Protein AF-A0A7S1WF02-F1 (afdb_monomer)

Structure (mmCIF, N/CA/C/O backbone):
data_AF-A0A7S1WF02-F1
#
_entry.id   AF-A0A7S1WF02-F1
#
loop_
_atom_site.group_PDB
_atom_site.id
_atom_site.type_symbol
_atom_site.label_atom_id
_atom_site.label_alt_id
_atom_site.label_comp_id
_atom_site.label_asym_id
_atom_site.label_entity_id
_atom_site.label_seq_id
_atom_site.pdbx_PDB_ins_code
_atom_site.Cartn_x
_atom_site.Cartn_y
_atom_site.Cartn_z
_atom_site.occupancy
_atom_site.B_iso_or_equiv
_atom_site.auth_seq_id
_atom_site.auth_comp_id
_atom_site.auth_asym_id
_atom_site.auth_atom_id
_atom_site.pdbx_PDB_model_num
ATOM 1 N N . LYS A 1 1 ? -36.891 -13.264 41.490 1.00 68.44 1 LYS A N 1
ATOM 2 C CA . LYS A 1 1 ? -36.551 -13.920 40.194 1.00 68.44 1 LYS A CA 1
ATOM 3 C C . LYS A 1 1 ? -36.354 -12.905 39.066 1.00 68.44 1 LYS A C 1
ATOM 5 O O . LYS A 1 1 ? -35.319 -12.983 38.426 1.00 68.44 1 LYS A O 1
ATOM 10 N N . MET A 1 2 ? -37.270 -11.950 38.843 1.00 78.19 2 MET A N 1
ATOM 11 C CA . MET A 1 2 ? -37.102 -10.914 37.801 1.00 78.19 2 MET A CA 1
ATOM 12 C C . MET A 1 2 ? -35.870 -10.019 38.002 1.00 78.19 2 MET A C 1
ATOM 14 O O . MET A 1 2 ? -35.159 -9.738 37.048 1.00 78.19 2 MET A O 1
ATOM 18 N N . GLU A 1 3 ? -35.557 -9.659 39.245 1.00 83.88 3 GLU A N 1
ATOM 19 C CA . GLU A 1 3 ? -34.394 -8.829 39.585 1.00 83.88 3 GLU A CA 1
ATOM 20 C C . GLU A 1 3 ? -33.059 -9.430 39.103 1.00 83.88 3 GLU A C 1
ATOM 22 O O . GLU A 1 3 ? -32.248 -8.746 38.487 1.00 83.88 3 GLU A O 1
ATOM 27 N N . ALA A 1 4 ? -32.877 -10.746 39.256 1.00 88.75 4 ALA A N 1
ATOM 28 C CA . ALA A 1 4 ? -31.693 -11.451 38.764 1.00 88.75 4 ALA A CA 1
ATOM 29 C C . ALA A 1 4 ? -31.585 -11.439 37.226 1.00 88.75 4 ALA A C 1
ATOM 31 O O . ALA A 1 4 ? -30.478 -11.417 36.688 1.00 88.75 4 ALA A O 1
ATOM 32 N N . TYR A 1 5 ? -32.715 -11.443 36.512 1.00 90.94 5 TYR A N 1
ATOM 33 C CA . TYR A 1 5 ? -32.725 -11.316 35.053 1.00 90.94 5 TYR A CA 1
ATOM 34 C C . TYR A 1 5 ? -32.386 -9.890 34.610 1.00 90.94 5 TYR A C 1
ATOM 36 O O . TYR A 1 5 ? -31.590 -9.733 33.686 1.00 90.94 5 TYR A O 1
ATOM 44 N N . CYS A 1 6 ? -32.898 -8.864 35.299 1.00 92.44 6 CYS A N 1
ATOM 45 C CA . CYS A 1 6 ? -32.540 -7.469 35.022 1.00 92.44 6 CYS A CA 1
ATOM 46 C C . CYS A 1 6 ? -31.042 -7.211 35.230 1.00 92.44 6 CYS A C 1
ATOM 48 O O . CYS A 1 6 ? -30.402 -6.624 34.361 1.00 92.44 6 CYS A O 1
ATOM 50 N N . VAL A 1 7 ? -30.454 -7.707 36.324 1.00 93.81 7 VAL A N 1
ATOM 51 C CA . VAL A 1 7 ? -29.009 -7.563 36.580 1.00 93.81 7 VAL A CA 1
ATOM 52 C C . VAL A 1 7 ? -28.180 -8.244 35.486 1.00 93.81 7 VAL A C 1
ATOM 54 O O . VAL A 1 7 ? -27.220 -7.660 34.985 1.00 93.81 7 VAL A O 1
ATOM 57 N N . ARG A 1 8 ? -28.568 -9.451 35.052 1.00 94.50 8 ARG A N 1
ATOM 58 C CA . ARG A 1 8 ? -27.889 -10.153 33.947 1.00 94.50 8 ARG A CA 1
ATOM 59 C C . ARG A 1 8 ? -28.000 -9.401 32.624 1.00 94.50 8 ARG A C 1
ATOM 61 O O . ARG A 1 8 ? -27.010 -9.329 31.905 1.00 94.50 8 ARG A O 1
ATOM 68 N N . LEU A 1 9 ? -29.166 -8.832 32.319 1.00 95.38 9 LEU A N 1
ATOM 69 C CA . LEU A 1 9 ? -29.371 -8.026 31.116 1.00 95.38 9 LEU A CA 1
ATOM 70 C C . LEU A 1 9 ? -28.455 -6.795 31.117 1.00 95.38 9 LEU A C 1
ATOM 72 O O . LEU A 1 9 ? -27.764 -6.552 30.132 1.00 95.38 9 LEU A O 1
ATOM 76 N N . VAL A 1 10 ? -28.400 -6.061 32.232 1.00 95.62 10 VAL A N 1
ATOM 77 C CA . VAL A 1 10 ? -27.537 -4.876 32.375 1.00 95.62 10 VAL A CA 1
ATOM 78 C C . VAL A 1 10 ? -26.065 -5.247 32.201 1.00 95.62 10 VAL A C 1
ATOM 80 O O . VAL A 1 10 ? -25.361 -4.600 31.429 1.00 95.62 10 VAL A O 1
ATOM 83 N N . LEU A 1 11 ? -25.604 -6.325 32.844 1.00 96.38 11 LEU A N 1
ATOM 84 C CA . LEU A 1 11 ? -24.231 -6.814 32.675 1.00 96.38 11 LEU A CA 1
ATOM 85 C C . LEU A 1 11 ? -23.932 -7.213 31.226 1.00 96.38 11 LEU A C 1
ATOM 87 O O . LEU A 1 11 ? -22.842 -6.936 30.730 1.00 96.38 11 LEU A O 1
ATOM 91 N N . TYR A 1 12 ? -24.895 -7.822 30.532 1.00 97.12 12 TYR A N 1
ATOM 92 C CA . TYR A 1 12 ? -24.736 -8.200 29.130 1.00 97.12 12 TYR A CA 1
ATOM 93 C C . TYR A 1 12 ? -24.657 -6.974 28.212 1.00 97.12 12 TYR A C 1
ATOM 95 O O . TYR A 1 12 ? -23.814 -6.931 27.322 1.00 97.12 12 TYR A O 1
ATOM 103 N N . ILE A 1 13 ? -25.472 -5.946 28.460 1.00 97.12 13 ILE A N 1
ATOM 104 C CA . ILE A 1 13 ? -25.415 -4.676 27.723 1.00 97.12 13 ILE A CA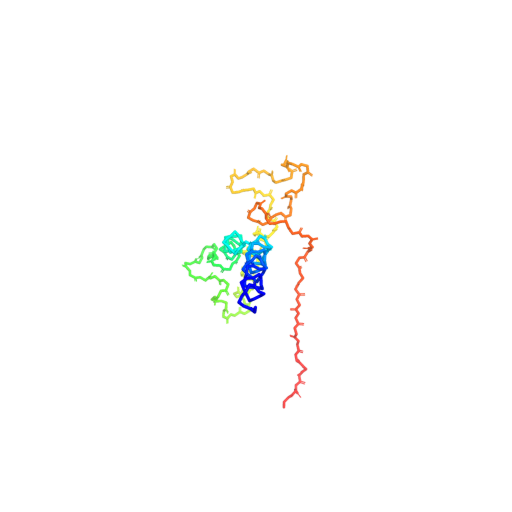 1
ATOM 105 C C . ILE A 1 13 ? -24.062 -3.993 27.939 1.00 97.12 13 ILE A C 1
ATOM 107 O O . ILE A 1 13 ? -23.437 -3.568 26.968 1.00 97.12 13 ILE A O 1
ATOM 111 N N . ILE A 1 14 ? -23.579 -3.936 29.185 1.00 96.94 14 ILE A N 1
ATOM 112 C CA . ILE A 1 14 ? -22.256 -3.381 29.506 1.00 96.94 14 ILE A CA 1
ATOM 113 C C . ILE A 1 14 ? -21.163 -4.165 28.776 1.00 96.94 14 ILE A C 1
ATOM 115 O O . ILE A 1 14 ? -20.291 -3.565 28.151 1.00 96.94 14 ILE A O 1
ATOM 119 N N . PHE A 1 15 ? -21.224 -5.497 28.806 1.00 97.19 15 PHE A N 1
ATOM 120 C CA . PHE A 1 15 ? -20.268 -6.346 28.102 1.00 97.19 15 PHE A CA 1
ATOM 121 C C . PHE A 1 15 ? -20.264 -6.074 26.593 1.00 97.19 15 PHE A C 1
ATOM 123 O O . PHE A 1 15 ? -19.200 -5.862 26.019 1.00 97.19 15 PHE A O 1
ATOM 130 N N . VAL A 1 16 ? -21.436 -6.026 25.954 1.00 97.19 16 VAL A N 1
ATOM 131 C CA . VAL A 1 16 ? -21.554 -5.741 24.516 1.00 97.19 16 VAL A CA 1
ATOM 132 C C . VAL A 1 16 ? -21.036 -4.337 24.190 1.00 97.19 16 VAL A C 1
ATOM 134 O O . VAL A 1 16 ? -20.311 -4.174 23.209 1.00 97.19 16 VAL A O 1
ATOM 137 N N . ALA A 1 17 ? -21.338 -3.330 25.012 1.00 96.25 17 ALA A N 1
ATOM 138 C CA . ALA A 1 17 ? -20.842 -1.966 24.825 1.00 96.25 17 ALA A CA 1
ATOM 139 C C . ALA A 1 17 ? -19.307 -1.887 24.929 1.00 96.25 17 ALA A C 1
ATOM 141 O O . ALA A 1 17 ? -18.654 -1.287 24.076 1.00 96.25 17 ALA A O 1
ATOM 142 N N . LEU A 1 18 ? -18.713 -2.549 25.927 1.00 96.19 18 LEU A N 1
ATOM 143 C CA . 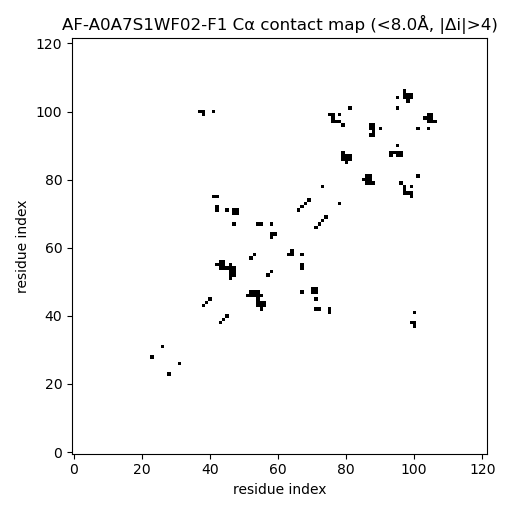LEU A 1 18 ? -17.256 -2.623 26.071 1.00 96.19 18 LEU A CA 1
ATOM 144 C C . LEU A 1 18 ? -16.616 -3.392 24.913 1.00 96.19 18 LEU A C 1
ATOM 146 O O . LEU A 1 18 ? -15.635 -2.930 24.335 1.00 96.19 18 LEU A O 1
ATOM 150 N N . PHE A 1 19 ? -17.185 -4.538 24.542 1.00 95.56 19 PHE A N 1
ATOM 151 C CA . PHE A 1 19 ? -16.687 -5.360 23.445 1.00 95.56 19 PHE A CA 1
ATOM 152 C C . PHE A 1 19 ? -16.698 -4.585 22.125 1.00 95.56 19 PHE A C 1
ATOM 154 O O . PHE A 1 19 ? -15.686 -4.531 21.430 1.00 95.56 19 PHE A O 1
ATOM 161 N N . THR A 1 20 ? -17.816 -3.938 21.798 1.00 93.00 20 THR A N 1
ATOM 162 C CA . THR A 1 20 ? -17.943 -3.129 20.579 1.00 93.00 20 THR A CA 1
ATOM 163 C C . THR A 1 20 ? -16.990 -1.934 20.584 1.00 93.00 20 THR A C 1
ATOM 165 O O . THR A 1 20 ? -16.313 -1.719 19.579 1.00 93.00 20 THR A O 1
ATOM 168 N N . GLY A 1 21 ? -16.843 -1.219 21.704 1.00 93.00 21 GLY A N 1
ATOM 169 C CA . GLY A 1 21 ? -15.882 -0.115 21.822 1.00 93.00 21 GLY A CA 1
ATOM 170 C C . GLY A 1 21 ? -14.423 -0.560 21.644 1.00 93.00 21 GLY A C 1
ATOM 171 O O . GLY A 1 21 ? -13.657 0.060 20.899 1.00 93.00 21 GLY A O 1
ATOM 172 N N . VAL A 1 22 ? -14.035 -1.682 22.258 1.00 93.25 22 VAL A N 1
ATOM 173 C CA . VAL A 1 22 ? -12.692 -2.263 22.087 1.00 93.25 22 VAL A CA 1
ATOM 174 C C . VAL A 1 22 ? -12.475 -2.710 20.638 1.00 93.25 22 VAL A C 1
ATOM 176 O O . VAL A 1 22 ? -11.442 -2.413 20.044 1.00 93.25 22 VAL A O 1
ATOM 179 N N . PHE A 1 23 ? -13.455 -3.357 20.008 1.00 89.56 23 PHE A N 1
ATOM 180 C CA . PHE A 1 23 ? -13.323 -3.783 18.613 1.00 89.56 23 PHE A CA 1
ATOM 181 C C . PHE A 1 23 ? -13.230 -2.617 17.624 1.00 89.56 23 PHE A C 1
ATOM 183 O O . PHE A 1 23 ? -12.410 -2.671 16.706 1.00 89.56 23 PHE A O 1
ATOM 190 N N . GLN A 1 24 ? -14.018 -1.558 17.817 1.00 86.69 24 GLN A N 1
ATOM 191 C CA . GLN A 1 24 ? -13.964 -0.365 16.968 1.00 86.69 24 GLN A CA 1
ATOM 192 C C . GLN A 1 24 ? -12.630 0.383 17.101 1.00 86.69 24 GLN A C 1
ATOM 194 O O . GLN A 1 24 ? -12.105 0.873 16.103 1.00 86.69 24 GLN A O 1
ATOM 199 N N . SER A 1 25 ? -12.050 0.427 18.304 1.00 87.75 25 SER A N 1
ATOM 200 C CA . SER A 1 25 ? -10.746 1.063 18.544 1.00 87.75 25 SER A CA 1
ATOM 201 C C . SER A 1 25 ? -9.561 0.235 18.037 1.00 87.75 25 SER A C 1
ATOM 203 O O . SER A 1 25 ? -8.603 0.804 17.518 1.00 87.75 25 SER A O 1
ATOM 205 N N . MET A 1 26 ? -9.625 -1.098 18.118 1.00 88.19 26 MET A N 1
ATOM 206 C CA . MET A 1 26 ? -8.581 -1.975 17.566 1.00 88.19 26 MET A CA 1
ATOM 207 C C . MET A 1 26 ? -8.559 -1.993 16.035 1.00 88.19 26 MET A C 1
ATOM 209 O O . MET A 1 26 ? -7.517 -2.266 15.439 1.00 88.19 26 MET A O 1
ATOM 213 N N . ARG A 1 27 ? -9.705 -1.768 15.386 1.00 79.56 27 ARG A N 1
ATOM 214 C CA . ARG A 1 27 ? -9.838 -1.845 13.927 1.00 79.56 27 ARG A CA 1
ATOM 215 C C . ARG A 1 27 ? -10.533 -0.599 13.392 1.00 79.56 27 ARG A C 1
ATOM 217 O O . ARG A 1 27 ? -11.700 -0.675 13.008 1.00 79.56 27 ARG A O 1
ATOM 224 N N . PRO A 1 28 ? -9.834 0.543 13.321 1.00 83.69 28 PRO A N 1
ATOM 225 C CA . PRO A 1 28 ? -10.385 1.719 12.675 1.00 83.69 28 PRO A CA 1
ATOM 226 C C . PRO A 1 28 ? -10.450 1.460 11.162 1.00 83.69 28 PRO A C 1
ATOM 228 O O . PRO A 1 28 ? -9.473 1.601 10.425 1.00 83.69 28 PRO A O 1
ATOM 231 N N . VAL A 1 29 ? -11.619 1.007 10.707 1.00 81.88 29 VAL A N 1
ATOM 232 C CA . VAL A 1 29 ? -11.857 0.549 9.333 1.00 81.88 29 VAL A CA 1
ATOM 233 C C . VAL A 1 29 ? -11.597 1.680 8.336 1.00 81.88 29 VAL A C 1
ATOM 235 O O . VAL A 1 29 ? -10.831 1.506 7.394 1.00 81.88 29 VAL A O 1
ATOM 238 N N . THR A 1 30 ? -12.157 2.865 8.583 1.00 83.56 30 THR A N 1
ATOM 239 C CA . THR A 1 30 ? -12.093 4.003 7.654 1.00 83.56 30 THR A CA 1
ATOM 240 C C . THR A 1 30 ? -10.670 4.500 7.412 1.00 83.56 30 THR A C 1
ATOM 242 O O . THR A 1 30 ? -10.283 4.718 6.268 1.00 83.56 30 THR A O 1
ATOM 245 N N . SER A 1 31 ? -9.869 4.657 8.470 1.00 82.00 31 SER A N 1
ATOM 246 C CA . SER A 1 31 ? -8.483 5.115 8.322 1.00 82.00 31 SER A CA 1
ATOM 247 C C . SER A 1 31 ? -7.609 4.046 7.675 1.00 82.00 31 SER A C 1
ATOM 249 O O . SER A 1 31 ? -6.790 4.370 6.819 1.00 82.00 31 SER A O 1
ATOM 251 N N . THR A 1 32 ? -7.821 2.774 8.023 1.00 83.00 32 THR A N 1
ATOM 252 C CA . THR A 1 32 ? -7.095 1.657 7.404 1.00 83.00 32 THR A CA 1
ATOM 253 C C . THR A 1 32 ? -7.372 1.596 5.903 1.00 83.00 32 THR A C 1
ATOM 255 O O . THR A 1 32 ? -6.431 1.507 5.116 1.00 83.00 32 THR A O 1
ATOM 258 N N . PHE A 1 33 ? -8.639 1.719 5.496 1.00 86.25 33 PHE A N 1
ATOM 259 C CA . PHE A 1 33 ? -9.009 1.760 4.082 1.00 86.25 33 PHE A CA 1
ATOM 260 C C . PHE A 1 33 ? -8.412 2.963 3.360 1.00 86.25 33 PHE A C 1
ATOM 262 O O . PHE A 1 33 ? -7.868 2.787 2.279 1.00 86.25 33 PHE A O 1
ATOM 269 N N . ALA A 1 34 ? -8.447 4.160 3.951 1.00 84.69 34 ALA A N 1
ATOM 270 C CA . ALA A 1 34 ? -7.863 5.348 3.328 1.00 84.69 34 ALA A CA 1
ATOM 271 C C . ALA A 1 34 ? -6.353 5.184 3.066 1.00 84.69 34 ALA A C 1
ATOM 273 O O . ALA A 1 34 ? -5.855 5.534 1.995 1.00 84.69 34 ALA A O 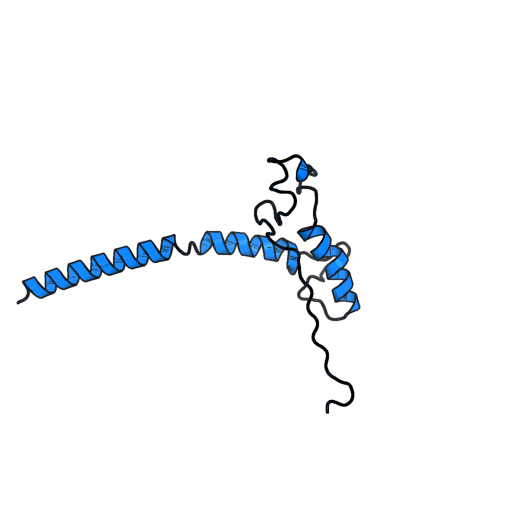1
ATOM 274 N N . VAL A 1 35 ? -5.621 4.599 4.020 1.00 83.44 35 VAL A N 1
ATOM 275 C CA . VAL A 1 35 ? -4.188 4.317 3.856 1.00 83.44 35 VAL A CA 1
ATOM 276 C C . VAL A 1 35 ? -3.955 3.268 2.766 1.00 83.44 35 VAL A C 1
ATOM 278 O O . VAL A 1 35 ? -3.101 3.470 1.902 1.00 83.44 35 VAL A O 1
ATOM 281 N N . GLN A 1 36 ? -4.723 2.176 2.759 1.00 85.88 36 GLN A N 1
ATOM 282 C CA . GLN A 1 36 ? -4.610 1.129 1.737 1.00 85.88 36 GLN A CA 1
ATOM 283 C C . GLN A 1 36 ? -4.959 1.636 0.335 1.00 85.88 36 GLN A C 1
ATOM 285 O O . GLN A 1 36 ? -4.246 1.331 -0.620 1.00 85.88 36 GLN A O 1
ATOM 290 N N . ASP A 1 37 ? -6.010 2.439 0.210 1.00 87.06 37 ASP A N 1
ATOM 291 C CA . ASP A 1 37 ? -6.449 2.993 -1.068 1.00 87.06 37 ASP A CA 1
ATOM 292 C C . ASP A 1 37 ? -5.388 3.934 -1.650 1.00 87.06 37 ASP A C 1
ATOM 294 O O . ASP A 1 37 ? -5.059 3.830 -2.828 1.00 87.06 37 ASP A O 1
ATOM 298 N N . SER A 1 38 ? -4.729 4.741 -0.808 1.00 84.50 38 SER A N 1
ATOM 299 C CA . SER A 1 38 ? -3.607 5.582 -1.249 1.00 84.50 38 SER A CA 1
ATOM 300 C C . SER A 1 38 ? -2.422 4.774 -1.802 1.00 84.50 38 SER A C 1
ATOM 302 O O . SER A 1 38 ? -1.764 5.202 -2.753 1.00 84.50 38 SER A O 1
ATOM 304 N N . LEU A 1 39 ? -2.154 3.588 -1.242 1.00 85.56 39 LEU A N 1
ATOM 305 C CA . LEU A 1 39 ? -1.106 2.692 -1.736 1.00 85.56 39 LEU A CA 1
ATOM 306 C C . LEU A 1 39 ? -1.499 2.060 -3.071 1.00 85.56 39 LEU A C 1
ATOM 308 O O . LEU A 1 39 ? -0.675 2.018 -3.987 1.00 85.56 39 LEU A O 1
ATOM 312 N N . LEU A 1 40 ? -2.745 1.595 -3.192 1.00 87.69 40 LEU A N 1
ATOM 313 C CA . LEU A 1 40 ? -3.275 1.030 -4.435 1.00 87.69 40 LEU A CA 1
ATOM 314 C C . LEU A 1 40 ? -3.273 2.060 -5.560 1.00 87.69 40 LEU A C 1
ATOM 316 O O . LEU A 1 40 ? -2.875 1.738 -6.679 1.00 87.69 40 LEU A O 1
ATOM 320 N N . GLU A 1 41 ? -3.652 3.296 -5.255 1.00 86.06 41 GLU A N 1
ATOM 321 C CA . GLU A 1 41 ? -3.654 4.385 -6.222 1.00 86.06 41 GLU A CA 1
ATOM 322 C C . GLU A 1 41 ? -2.248 4.633 -6.777 1.00 86.06 41 GLU A C 1
ATOM 324 O O . GLU A 1 41 ? -2.055 4.701 -7.987 1.00 86.06 41 GLU A O 1
ATOM 329 N N . GLN A 1 42 ? -1.232 4.680 -5.910 1.00 82.56 42 GLN A N 1
ATOM 330 C CA . GLN A 1 42 ? 0.139 4.959 -6.341 1.00 82.56 42 GLN A CA 1
ATOM 331 C C . GLN A 1 42 ? 0.839 3.788 -7.032 1.00 82.56 42 GLN A C 1
ATOM 333 O O . GLN A 1 42 ? 1.754 4.020 -7.820 1.00 82.56 42 GLN A O 1
ATOM 338 N N . THR A 1 43 ? 0.460 2.546 -6.740 1.00 83.38 43 THR A N 1
ATOM 339 C CA . THR A 1 43 ? 1.192 1.365 -7.233 1.00 83.38 43 THR A CA 1
ATOM 340 C C . THR A 1 43 ? 0.463 0.636 -8.354 1.00 83.38 43 THR A C 1
ATOM 342 O O . THR A 1 43 ? 1.088 0.261 -9.343 1.00 83.38 43 THR A O 1
ATOM 345 N N . VAL A 1 44 ? -0.847 0.446 -8.217 1.00 85.94 44 VAL A N 1
ATOM 346 C CA . VAL A 1 44 ? -1.631 -0.473 -9.050 1.00 85.94 44 VAL A CA 1
ATOM 347 C C . VAL A 1 44 ? -2.485 0.280 -10.070 1.00 85.94 44 VAL A C 1
ATOM 349 O O . VAL A 1 44 ? -2.496 -0.094 -11.242 1.00 85.94 44 VAL A O 1
ATOM 352 N N . ARG A 1 45 ? -3.196 1.328 -9.635 1.00 86.00 45 ARG A N 1
ATOM 353 C CA . ARG A 1 45 ? -4.172 2.048 -10.476 1.00 86.00 45 ARG A CA 1
ATOM 354 C C . ARG A 1 45 ? -3.552 3.156 -11.321 1.00 86.00 45 ARG A C 1
ATOM 356 O O . ARG A 1 45 ? -4.119 3.518 -12.347 1.00 86.00 45 ARG A O 1
ATOM 363 N N . LYS A 1 46 ? -2.397 3.689 -10.916 1.00 79.12 46 LYS A N 1
ATOM 364 C CA . LYS A 1 46 ? -1.707 4.724 -11.684 1.00 79.12 46 LYS A CA 1
ATOM 365 C C . LYS A 1 46 ? -1.248 4.170 -13.046 1.00 79.12 46 LYS A C 1
ATOM 367 O O . LYS A 1 46 ? -0.520 3.173 -13.067 1.00 79.12 46 LYS A O 1
ATOM 372 N N . PRO A 1 47 ? -1.639 4.806 -14.167 1.00 77.38 47 PRO A N 1
ATOM 373 C CA . PRO A 1 47 ? -1.216 4.380 -15.494 1.00 77.38 47 PRO A CA 1
ATOM 374 C C . PRO A 1 47 ? 0.280 4.626 -15.696 1.00 77.38 47 PRO A C 1
ATOM 376 O O . PRO A 1 47 ? 0.858 5.557 -15.123 1.00 77.38 47 PRO A O 1
ATOM 379 N N . LEU A 1 48 ? 0.898 3.800 -16.541 1.00 74.50 48 LEU A N 1
ATOM 380 C CA . LEU A 1 48 ? 2.299 3.968 -16.919 1.00 74.50 48 LEU A CA 1
ATOM 381 C C . LEU A 1 48 ? 2.530 5.328 -17.602 1.00 74.50 48 LEU A C 1
ATOM 383 O O . LEU A 1 48 ? 1.724 5.738 -18.441 1.00 74.50 48 LEU A O 1
ATOM 387 N N . PRO A 1 49 ? 3.633 6.035 -17.298 1.00 67.38 49 PRO A N 1
ATOM 388 C CA . PRO A 1 49 ? 3.962 7.280 -17.983 1.00 67.38 49 PRO A CA 1
ATOM 389 C C . PRO A 1 49 ? 4.122 7.028 -19.490 1.00 67.38 49 PRO A C 1
ATOM 391 O O . PRO A 1 49 ? 4.949 6.225 -19.909 1.00 67.38 49 PRO A O 1
ATOM 394 N N . GLY A 1 50 ? 3.310 7.708 -20.306 1.00 66.75 50 GLY A N 1
ATOM 395 C CA . GLY A 1 50 ? 3.280 7.525 -21.765 1.00 66.75 50 GLY A CA 1
ATOM 396 C C . GLY A 1 50 ? 2.276 6.481 -22.272 1.00 66.75 50 GLY A C 1
ATOM 397 O O . GLY A 1 50 ? 2.137 6.329 -23.482 1.00 66.75 50 GLY A O 1
ATOM 398 N N . SER A 1 51 ? 1.540 5.812 -21.380 1.00 65.44 51 SER A N 1
ATOM 399 C CA . SER A 1 51 ? 0.399 4.960 -21.725 1.00 65.44 51 SER A CA 1
ATOM 400 C C . SER A 1 51 ? -0.897 5.576 -21.208 1.00 65.44 51 SER A C 1
ATOM 402 O O . SER A 1 51 ? -0.983 6.012 -20.062 1.00 65.44 51 SER A O 1
ATOM 404 N N . CYS A 1 52 ? -1.929 5.611 -22.049 1.00 57.09 52 CYS A N 1
ATOM 405 C CA . CYS A 1 52 ? -3.214 6.207 -21.686 1.00 57.09 52 CYS A CA 1
ATOM 406 C C . CYS A 1 52 ? -4.118 5.284 -20.853 1.00 57.09 52 CYS A C 1
ATOM 408 O O . CYS A 1 52 ? -5.151 5.754 -20.387 1.00 57.09 52 CYS A O 1
ATOM 410 N N . ALA A 1 53 ? -3.777 4.000 -20.678 1.00 57.91 53 ALA A N 1
ATOM 411 C CA . ALA A 1 53 ? -4.720 3.049 -20.079 1.00 57.91 53 ALA A CA 1
ATOM 412 C C . ALA A 1 53 ? -4.118 1.817 -19.391 1.00 57.91 53 ALA A C 1
ATOM 414 O O . ALA A 1 53 ? -4.878 1.075 -18.790 1.00 57.91 53 ALA A O 1
ATOM 415 N N . THR A 1 54 ? -2.808 1.561 -19.464 1.00 66.31 54 THR A N 1
ATOM 416 C CA . THR A 1 54 ? -2.247 0.325 -18.888 1.00 66.31 54 THR A CA 1
ATOM 417 C C . THR A 1 54 ? -1.702 0.569 -17.483 1.00 66.31 54 THR A C 1
ATOM 419 O O . THR 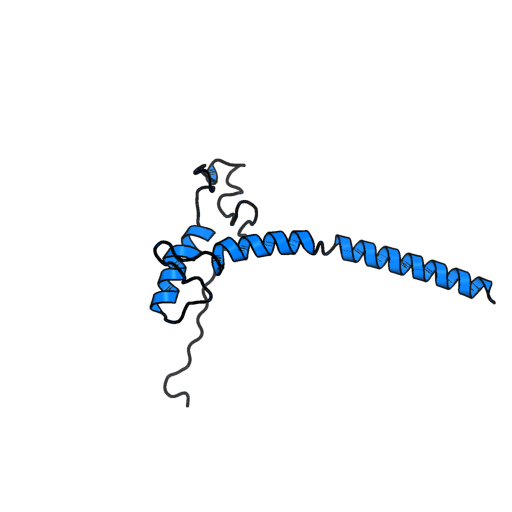A 1 54 ? -0.632 1.173 -17.325 1.00 66.31 54 THR A O 1
ATOM 422 N N . GLY A 1 55 ? -2.445 0.120 -16.472 1.00 77.56 55 GLY A N 1
ATOM 423 C CA . GLY A 1 55 ? -1.979 -0.014 -15.091 1.00 77.56 55 GLY A CA 1
ATOM 424 C C . GLY A 1 55 ? -1.493 -1.436 -14.796 1.00 77.56 55 GLY A C 1
ATOM 425 O O . GLY A 1 55 ? -1.257 -2.235 -15.700 1.00 77.56 55 GLY A O 1
ATOM 426 N N . PHE A 1 56 ? -1.375 -1.781 -13.513 1.00 87.44 56 PHE A N 1
ATOM 427 C CA . PHE A 1 56 ? -1.033 -3.152 -13.109 1.00 87.44 56 PHE A CA 1
ATOM 428 C C . PHE A 1 56 ? -2.090 -4.175 -13.551 1.00 87.44 56 PHE A C 1
ATOM 430 O O . PHE A 1 56 ? -1.758 -5.304 -13.901 1.00 87.44 56 PHE A O 1
ATOM 437 N N . TYR A 1 57 ? -3.368 -3.783 -13.535 1.00 89.06 57 TYR A N 1
ATOM 438 C CA . TYR A 1 57 ? -4.477 -4.673 -13.886 1.00 89.06 57 TYR A CA 1
ATOM 439 C C . TYR A 1 57 ? -4.525 -5.044 -15.374 1.00 89.06 57 TYR A C 1
ATOM 441 O O . TYR A 1 57 ? -5.174 -6.025 -15.723 1.00 89.06 57 TYR A O 1
ATOM 449 N N . ASP A 1 58 ? -3.805 -4.314 -16.227 1.00 86.81 58 ASP A N 1
ATOM 450 C CA . ASP A 1 58 ? -3.830 -4.479 -17.684 1.00 86.81 58 ASP A CA 1
ATOM 451 C C . ASP A 1 58 ? -2.582 -5.203 -18.220 1.00 86.81 58 ASP A C 1
ATOM 453 O O . ASP A 1 58 ? -2.325 -5.225 -19.426 1.00 86.81 58 ASP A O 1
ATOM 457 N N . ILE A 1 59 ? -1.769 -5.787 -17.332 1.00 87.94 59 ILE A N 1
ATOM 458 C CA . ILE A 1 59 ? -0.563 -6.529 -17.711 1.00 87.94 59 ILE A CA 1
ATOM 459 C C . ILE A 1 59 ? -0.972 -7.845 -18.381 1.00 87.94 59 ILE A C 1
ATOM 461 O O . ILE A 1 59 ? -1.394 -8.794 -17.725 1.00 87.94 59 ILE A O 1
ATOM 465 N N . ALA A 1 60 ? -0.803 -7.901 -19.701 1.00 89.12 60 ALA A N 1
ATOM 466 C CA . ALA A 1 60 ? -1.133 -9.070 -20.519 1.00 89.12 60 ALA A CA 1
ATOM 467 C C . ALA A 1 60 ? 0.098 -9.802 -21.092 1.00 89.12 60 ALA A C 1
ATOM 469 O O . ALA A 1 60 ? -0.053 -10.805 -21.787 1.00 89.12 60 ALA A O 1
ATOM 470 N N . SER A 1 61 ? 1.315 -9.307 -20.850 1.00 90.31 61 SER A N 1
ATOM 471 C CA . SER A 1 61 ? 2.554 -9.895 -21.374 1.00 90.31 61 SER A CA 1
ATOM 472 C C . SER A 1 61 ? 3.735 -9.690 -20.427 1.00 90.31 61 SER A C 1
ATOM 474 O O . SER A 1 61 ? 3.749 -8.747 -19.634 1.00 90.31 61 SER A O 1
ATOM 476 N N . ASP A 1 62 ? 4.764 -10.529 -20.562 1.00 89.81 62 ASP A N 1
ATOM 477 C CA . ASP A 1 62 ? 6.012 -10.395 -19.798 1.00 89.81 62 ASP A CA 1
ATOM 478 C C . ASP A 1 62 ? 6.683 -9.036 -20.039 1.00 89.81 62 ASP A C 1
ATOM 480 O O . ASP A 1 62 ? 7.183 -8.405 -19.111 1.00 89.81 62 ASP A O 1
ATOM 484 N N . ALA A 1 63 ? 6.647 -8.534 -21.277 1.00 89.19 63 ALA A N 1
ATOM 485 C CA . ALA A 1 63 ? 7.175 -7.211 -21.598 1.00 89.19 63 ALA A CA 1
ATOM 486 C C . ALA A 1 63 ? 6.422 -6.103 -20.840 1.00 89.19 63 ALA A C 1
ATOM 488 O O . ALA A 1 63 ? 7.055 -5.221 -20.259 1.00 89.19 63 ALA A O 1
ATOM 489 N N . ALA A 1 64 ? 5.086 -6.174 -20.788 1.00 86.62 64 ALA A N 1
ATOM 490 C CA . ALA A 1 64 ? 4.271 -5.234 -20.019 1.00 86.62 64 ALA A CA 1
ATOM 491 C C . ALA A 1 64 ? 4.535 -5.348 -18.507 1.00 86.62 64 ALA A C 1
ATOM 493 O O . ALA A 1 64 ? 4.555 -4.333 -17.810 1.00 86.62 64 ALA A O 1
ATOM 494 N N . TRP A 1 65 ? 4.803 -6.559 -18.005 1.00 88.12 65 TRP A N 1
ATOM 495 C CA . TRP A 1 65 ? 5.197 -6.780 -16.613 1.00 88.12 65 TRP A CA 1
ATOM 496 C C . TRP A 1 65 ? 6.485 -6.029 -16.264 1.00 88.12 65 TRP A C 1
ATOM 498 O O . TRP A 1 65 ? 6.501 -5.252 -15.307 1.00 88.12 65 TRP A O 1
ATOM 508 N N . PHE A 1 66 ? 7.550 -6.205 -17.052 1.00 89.94 66 PHE A N 1
ATOM 509 C CA . PHE A 1 66 ? 8.819 -5.512 -16.809 1.00 89.94 66 PHE A CA 1
ATOM 510 C C . PHE A 1 66 ? 8.689 -3.994 -16.960 1.00 89.94 66 PHE A C 1
ATOM 512 O O . PHE A 1 66 ? 9.185 -3.256 -16.108 1.00 89.94 66 PHE A O 1
ATOM 519 N N . GLN A 1 67 ? 7.947 -3.524 -17.968 1.00 89.12 67 GLN A N 1
ATOM 520 C CA . GLN A 1 67 ? 7.654 -2.097 -18.131 1.00 89.12 67 GLN A CA 1
ATOM 521 C C . GLN A 1 67 ? 6.931 -1.515 -16.915 1.00 89.12 67 GLN A C 1
ATOM 523 O O . GLN A 1 67 ? 7.259 -0.412 -16.478 1.00 89.12 67 GLN A O 1
ATOM 528 N N . TRP A 1 68 ? 5.985 -2.251 -16.330 1.00 88.44 68 TRP A N 1
ATOM 529 C CA . TRP A 1 68 ? 5.316 -1.811 -15.112 1.00 88.44 68 TRP A CA 1
ATOM 530 C C . TRP A 1 68 ? 6.251 -1.787 -13.898 1.00 88.44 68 TRP A C 1
ATOM 532 O O . TRP A 1 68 ? 6.253 -0.814 -13.135 1.00 88.44 68 TRP A O 1
ATOM 542 N N . VAL A 1 69 ? 7.085 -2.817 -13.733 1.00 89.94 69 VAL A N 1
ATOM 543 C CA . VAL A 1 69 ? 8.052 -2.876 -12.629 1.00 89.94 69 VAL A CA 1
ATOM 544 C C . VAL A 1 69 ? 9.014 -1.685 -12.683 1.00 89.94 69 VAL A C 1
ATOM 546 O O . VAL A 1 69 ? 9.176 -0.980 -11.684 1.00 89.94 69 VAL A O 1
ATOM 549 N N . GLU A 1 70 ? 9.624 -1.433 -13.837 1.00 89.00 70 GLU A N 1
ATOM 550 C CA . GLU A 1 70 ? 10.645 -0.392 -14.003 1.00 89.00 70 GLU A CA 1
ATOM 551 C C . GLU A 1 70 ? 10.050 1.016 -14.098 1.00 89.00 70 GLU A C 1
ATOM 553 O O . GLU A 1 70 ? 10.606 1.9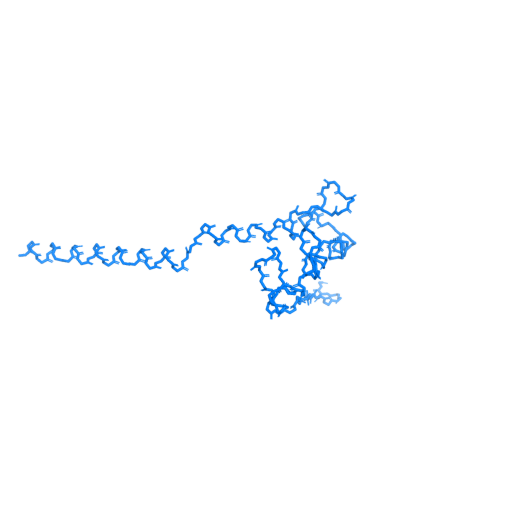61 -13.539 1.00 89.00 70 GLU A O 1
ATOM 558 N N . GLY A 1 71 ? 8.909 1.161 -14.772 1.00 86.00 71 GLY A N 1
ATOM 559 C CA . GLY A 1 71 ? 8.276 2.454 -15.019 1.00 86.00 71 GLY A CA 1
ATOM 560 C C . GLY A 1 71 ? 7.421 2.967 -13.862 1.00 86.00 71 GLY A C 1
ATOM 561 O O . GLY A 1 71 ? 7.277 4.181 -13.713 1.00 86.00 71 GLY A O 1
ATOM 562 N N . GLN A 1 72 ? 6.863 2.074 -13.037 1.00 86.81 72 GLN A N 1
ATOM 563 C CA . GLN A 1 72 ? 5.878 2.444 -12.016 1.00 86.81 72 GLN A CA 1
ATOM 564 C C . GLN A 1 72 ? 6.242 1.937 -10.619 1.00 86.81 72 GLN A C 1
ATOM 566 O O . GLN A 1 72 ? 6.326 2.748 -9.689 1.00 86.81 72 GLN A O 1
ATOM 571 N N . LEU A 1 73 ? 6.485 0.633 -10.445 1.00 87.38 73 LEU A N 1
ATOM 572 C CA . LEU A 1 73 ? 6.724 0.054 -9.118 1.00 87.38 73 LEU A CA 1
ATOM 573 C C . LEU A 1 73 ? 8.005 0.606 -8.483 1.00 87.38 73 LEU A C 1
ATOM 575 O O . LEU A 1 73 ? 7.935 1.207 -7.409 1.00 87.38 73 LEU A O 1
ATOM 579 N N . LEU A 1 74 ? 9.157 0.424 -9.140 1.00 88.12 74 LEU A N 1
ATOM 580 C CA . LEU A 1 74 ? 10.462 0.820 -8.601 1.00 88.12 74 LEU A CA 1
ATOM 581 C C . LEU A 1 74 ? 10.544 2.326 -8.306 1.00 88.12 74 LEU A C 1
ATOM 583 O O . LEU A 1 74 ? 10.919 2.670 -7.182 1.00 88.12 74 LEU A O 1
ATOM 587 N N . PRO A 1 75 ? 10.140 3.239 -9.213 1.00 85.94 75 PRO A N 1
ATOM 588 C CA . PRO A 1 75 ? 10.177 4.672 -8.931 1.00 85.94 75 PRO A CA 1
ATOM 589 C C . PRO A 1 75 ? 9.257 5.072 -7.778 1.00 85.94 75 PRO A C 1
ATOM 591 O O . PRO A 1 75 ? 9.581 5.984 -7.024 1.00 85.94 75 PRO A O 1
ATOM 594 N N . THR A 1 76 ? 8.124 4.388 -7.605 1.00 85.25 76 THR A N 1
ATOM 595 C CA . THR A 1 76 ? 7.178 4.688 -6.522 1.00 85.25 76 THR A CA 1
ATOM 596 C C . THR A 1 76 ? 7.721 4.250 -5.163 1.00 85.25 76 THR A C 1
ATOM 598 O O . THR A 1 76 ? 7.644 5.009 -4.193 1.00 85.25 76 THR A O 1
ATOM 601 N N . ILE A 1 77 ? 8.294 3.044 -5.082 1.00 85.25 77 ILE A N 1
ATOM 602 C CA . ILE A 1 77 ? 8.777 2.476 -3.817 1.00 85.25 77 ILE A CA 1
ATOM 603 C C . ILE A 1 77 ? 10.175 2.986 -3.432 1.00 85.25 77 ILE A C 1
ATOM 605 O O . ILE A 1 77 ? 10.463 3.075 -2.242 1.00 85.25 77 ILE A O 1
ATOM 609 N N . LEU A 1 78 ? 11.023 3.344 -4.402 1.00 84.12 78 LEU A N 1
ATOM 610 C CA . LEU A 1 78 ? 12.399 3.820 -4.182 1.00 84.12 78 LEU A CA 1
ATOM 611 C C . LEU A 1 78 ? 12.549 5.342 -4.343 1.00 84.12 78 LEU A C 1
ATOM 613 O O . LEU A 1 78 ? 13.672 5.843 -4.423 1.00 84.12 78 LEU A O 1
ATOM 617 N N . SER A 1 79 ? 11.446 6.095 -4.416 1.00 80.81 79 SER A N 1
ATOM 618 C CA . SER A 1 79 ? 11.514 7.547 -4.603 1.00 80.81 79 SER A CA 1
ATOM 619 C C . SER A 1 79 ? 12.295 8.229 -3.475 1.00 80.81 79 SER A C 1
ATOM 621 O O . SER A 1 79 ? 12.018 8.036 -2.290 1.00 80.81 79 SER A O 1
ATOM 623 N N . GLN A 1 80 ? 13.243 9.085 -3.860 1.00 79.19 80 GLN A N 1
ATOM 624 C CA . GLN A 1 80 ? 14.053 9.890 -2.942 1.00 79.19 80 GLN A CA 1
ATOM 625 C C . GLN A 1 80 ? 13.459 11.279 -2.682 1.00 79.19 80 GLN A C 1
ATOM 627 O O . GLN A 1 80 ? 13.971 12.020 -1.841 1.00 79.19 80 GLN A O 1
ATOM 632 N N . THR A 1 81 ? 12.378 11.643 -3.375 1.00 78.38 81 THR A N 1
ATOM 633 C CA . THR A 1 81 ? 11.760 12.971 -3.313 1.00 78.38 81 THR A CA 1
ATOM 634 C C . THR A 1 81 ? 10.268 12.881 -3.009 1.00 78.38 81 THR A C 1
ATOM 636 O O . THR A 1 81 ? 9.572 11.909 -3.314 1.00 78.38 81 THR A O 1
ATOM 639 N N . TYR A 1 82 ? 9.741 13.882 -2.319 1.00 74.56 82 TYR A N 1
ATOM 640 C CA . TYR A 1 82 ? 8.297 14.044 -2.180 1.00 74.56 82 TYR A CA 1
ATOM 641 C C . TYR A 1 82 ? 7.682 14.582 -3.479 1.00 74.56 82 TYR A C 1
ATOM 643 O O . TYR A 1 82 ? 8.385 14.979 -4.406 1.00 74.56 82 TYR A O 1
ATOM 651 N N . PHE A 1 83 ? 6.350 14.631 -3.532 1.00 72.56 83 PHE A N 1
ATOM 652 C CA . PHE A 1 83 ? 5.600 15.172 -4.673 1.00 72.56 83 PHE A CA 1
ATOM 653 C C . PHE A 1 83 ? 5.948 16.638 -4.992 1.00 72.56 83 PHE A C 1
ATOM 655 O O . PHE A 1 83 ? 5.780 17.074 -6.123 1.00 72.56 83 PHE A O 1
ATOM 662 N N . ASN A 1 84 ? 6.448 17.392 -4.008 1.00 75.69 84 ASN A N 1
ATOM 663 C CA . ASN A 1 84 ? 6.895 18.779 -4.149 1.00 75.69 84 ASN A CA 1
ATOM 664 C C . ASN A 1 84 ? 8.392 18.908 -4.504 1.00 75.69 84 ASN A C 1
ATOM 666 O O . ASN A 1 84 ? 8.947 19.999 -4.408 1.00 75.69 84 ASN A O 1
ATOM 670 N N . GLY A 1 85 ? 9.069 17.807 -4.845 1.00 74.25 85 GLY A N 1
ATOM 671 C CA . GLY A 1 85 ? 10.495 17.798 -5.182 1.00 74.25 85 GLY A CA 1
ATOM 672 C C . GLY A 1 85 ? 11.439 17.910 -3.981 1.00 74.25 85 GLY A C 1
ATOM 673 O O . GLY A 1 85 ? 12.652 17.823 -4.159 1.00 74.25 85 GLY A O 1
ATOM 674 N N . ALA A 1 86 ? 10.921 18.051 -2.756 1.00 78.88 86 ALA A N 1
ATOM 675 C CA . ALA A 1 86 ? 11.762 18.102 -1.569 1.00 78.88 86 ALA A CA 1
ATOM 676 C C . ALA A 1 86 ? 12.429 16.737 -1.319 1.00 78.88 86 ALA A C 1
ATOM 678 O O . ALA A 1 86 ? 11.763 15.697 -1.420 1.00 78.88 86 ALA A O 1
ATOM 679 N N . PRO A 1 87 ? 13.725 16.708 -0.968 1.00 77.06 87 PRO A N 1
ATOM 680 C CA . PRO A 1 87 ? 14.430 15.462 -0.729 1.00 77.06 87 PRO A CA 1
ATOM 681 C C . PRO A 1 87 ? 13.972 14.818 0.590 1.00 77.06 87 PRO A C 1
ATOM 683 O O . PRO A 1 87 ? 13.873 15.463 1.639 1.00 77.06 87 PRO A O 1
ATOM 686 N N . ARG A 1 88 ? 13.696 13.512 0.549 1.00 75.56 88 ARG A N 1
ATOM 687 C CA . ARG A 1 88 ? 13.196 12.743 1.703 1.00 75.56 88 ARG A CA 1
ATOM 688 C C . ARG A 1 88 ? 14.269 12.493 2.758 1.00 75.56 88 ARG A C 1
ATOM 690 O O . ARG A 1 88 ? 13.951 12.392 3.939 1.00 75.56 88 ARG A O 1
ATOM 697 N N . ASN A 1 89 ? 15.536 12.438 2.348 1.00 71.62 89 ASN A N 1
ATOM 698 C CA . ASN A 1 89 ? 16.679 12.237 3.242 1.00 71.62 89 ASN A CA 1
ATOM 699 C C . ASN A 1 89 ? 16.937 13.433 4.182 1.00 71.62 89 ASN A C 1
ATOM 701 O O . ASN A 1 89 ? 17.455 13.240 5.278 1.00 71.62 89 ASN A O 1
ATOM 705 N N . ALA A 1 90 ? 16.537 14.645 3.788 1.00 67.56 90 ALA A N 1
ATOM 706 C CA . ALA A 1 90 ? 16.689 15.862 4.583 1.00 67.56 90 ALA A CA 1
ATOM 707 C C . ALA A 1 90 ? 15.571 16.033 5.625 1.00 67.56 90 ALA A C 1
ATOM 709 O O . ALA A 1 90 ? 15.666 16.871 6.519 1.00 67.56 90 ALA A O 1
ATOM 710 N N . SER A 1 91 ? 14.503 15.240 5.521 1.00 64.19 91 SER A N 1
ATOM 711 C CA . SER A 1 91 ? 13.324 15.348 6.376 1.00 64.19 91 SER A CA 1
ATOM 712 C C . SER A 1 91 ? 13.409 14.360 7.542 1.00 64.19 91 SER A C 1
ATOM 714 O O . SER A 1 91 ? 13.582 13.160 7.331 1.00 64.19 91 SER A O 1
ATOM 716 N N . TRP A 1 92 ? 13.260 14.859 8.775 1.00 62.69 92 TRP A N 1
ATOM 717 C CA . TRP A 1 92 ? 13.150 14.062 10.010 1.00 62.69 92 TRP A CA 1
ATOM 718 C C . TRP A 1 92 ? 14.220 12.961 10.182 1.00 62.69 92 TRP A C 1
ATOM 720 O O . TRP A 1 9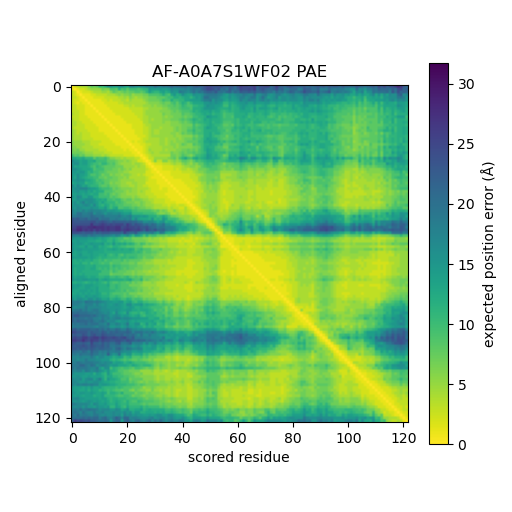2 ? 13.902 11.815 10.505 1.00 62.69 92 TRP A O 1
ATOM 730 N N . GLY A 1 93 ? 15.495 13.294 9.955 1.00 61.75 93 GLY A N 1
ATOM 731 C CA . GLY A 1 93 ? 16.619 12.395 10.251 1.00 61.75 93 GLY A CA 1
ATOM 732 C C . GLY A 1 93 ? 16.646 11.118 9.406 1.00 61.75 93 GLY A C 1
ATOM 733 O O . GLY A 1 93 ? 16.874 10.043 9.946 1.00 61.75 93 GLY A O 1
ATOM 734 N N . GLN A 1 94 ? 16.369 11.220 8.100 1.00 67.94 94 GLN A N 1
ATOM 735 C CA . GLN A 1 94 ? 16.332 10.098 7.141 1.00 67.94 94 GLN A CA 1
ATOM 736 C C . GLN A 1 94 ? 15.240 9.044 7.388 1.00 67.94 94 GLN A C 1
ATOM 738 O O . GLN A 1 94 ? 15.114 8.099 6.610 1.00 67.94 94 GLN A O 1
ATOM 743 N N . ARG A 1 95 ? 14.385 9.215 8.404 1.00 64.06 95 ARG A N 1
ATOM 744 C CA . ARG A 1 95 ? 13.320 8.257 8.746 1.00 64.06 95 ARG A CA 1
ATOM 745 C C . ARG A 1 95 ? 12.304 8.045 7.616 1.00 64.06 95 ARG A C 1
ATOM 747 O O . ARG A 1 95 ? 11.655 7.006 7.557 1.00 64.06 95 ARG A O 1
ATOM 754 N N . PHE A 1 96 ? 12.190 9.015 6.711 1.00 66.62 96 PHE A N 1
ATOM 755 C CA . PHE A 1 96 ? 11.295 8.976 5.555 1.00 66.62 96 PHE A CA 1
ATOM 756 C C . PHE A 1 96 ? 11.980 8.564 4.246 1.00 66.62 96 PHE A C 1
ATOM 758 O O . PHE A 1 96 ? 11.366 8.637 3.185 1.00 66.62 96 PHE A O 1
ATOM 765 N N . ALA A 1 97 ? 13.238 8.114 4.290 1.00 70.69 97 ALA A N 1
ATOM 766 C CA . ALA A 1 97 ? 13.945 7.674 3.088 1.00 70.69 97 ALA A CA 1
ATOM 767 C C . ALA A 1 97 ? 13.274 6.462 2.411 1.00 70.69 97 ALA A C 1
ATOM 769 O O . ALA A 1 97 ? 13.372 6.318 1.198 1.00 70.69 97 ALA A O 1
ATOM 770 N N . SER A 1 98 ? 12.561 5.627 3.176 1.00 74.12 98 SER A N 1
ATOM 771 C CA . SER A 1 98 ? 11.909 4.404 2.695 1.00 74.12 98 SER A CA 1
ATOM 772 C C . SER A 1 98 ? 10.374 4.462 2.708 1.00 74.12 98 SER A C 1
ATOM 774 O O . SER A 1 98 ? 9.719 3.421 2.774 1.00 74.12 98 SER A O 1
ATOM 776 N N . THR A 1 99 ? 9.754 5.651 2.689 1.00 77.94 99 THR A N 1
ATOM 777 C CA . THR A 1 99 ? 8.283 5.745 2.706 1.00 77.94 99 THR A CA 1
ATOM 778 C C . THR A 1 99 ? 7.639 5.688 1.324 1.00 77.94 99 THR A C 1
ATOM 780 O O . THR A 1 99 ? 8.084 6.314 0.373 1.00 77.94 99 THR A O 1
ATOM 783 N N . VAL A 1 100 ? 6.514 4.991 1.203 1.00 79.88 100 VAL A N 1
ATOM 784 C CA . VAL A 1 100 ? 5.583 5.097 0.071 1.00 79.88 100 VAL A CA 1
ATOM 785 C C . VAL A 1 100 ? 4.481 6.072 0.458 1.00 79.88 100 VAL A C 1
ATOM 787 O O . VAL A 1 100 ? 4.026 6.069 1.604 1.00 79.88 100 VAL A O 1
ATOM 790 N N . ALA A 1 101 ? 4.055 6.925 -0.475 1.00 73.94 101 ALA A N 1
ATOM 791 C CA . ALA A 1 101 ? 3.001 7.909 -0.229 1.00 73.94 101 ALA A CA 1
ATOM 792 C C . ALA A 1 101 ? 3.221 8.766 1.040 1.00 73.94 101 ALA A C 1
ATOM 794 O O . ALA A 1 101 ? 2.260 9.109 1.721 1.00 73.94 101 ALA A O 1
ATOM 795 N N . MET A 1 102 ? 4.482 9.086 1.379 1.00 70.25 102 MET A N 1
ATOM 796 C CA . MET A 1 102 ? 4.908 9.891 2.541 1.00 70.25 102 MET A CA 1
ATOM 797 C C . MET A 1 102 ? 4.685 9.250 3.926 1.00 70.25 102 MET A C 1
ATOM 799 O O . MET A 1 102 ? 5.531 9.435 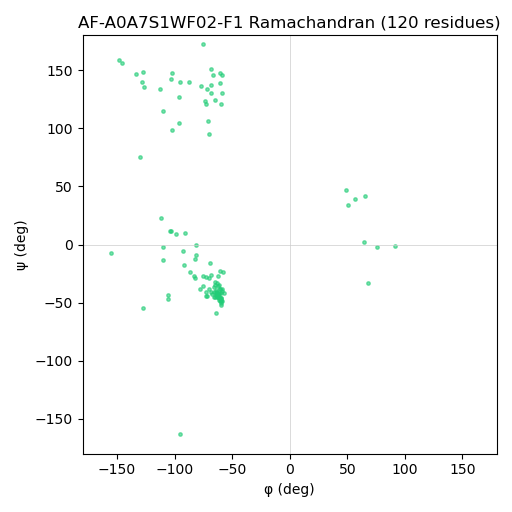4.801 1.00 70.25 102 MET A O 1
ATOM 803 N N . TYR A 1 103 ? 3.635 8.449 4.118 1.00 73.38 103 TYR A N 1
ATOM 804 C CA . TYR A 1 103 ? 3.230 7.933 5.433 1.00 73.38 103 TYR A CA 1
ATOM 805 C C . TYR A 1 103 ? 3.452 6.427 5.638 1.00 73.38 103 TYR A C 1
ATOM 807 O O . TYR A 1 103 ? 3.414 5.967 6.777 1.00 73.38 103 TYR A O 1
ATOM 815 N N . ASN A 1 104 ? 3.718 5.652 4.580 1.00 79.00 104 ASN A N 1
ATOM 816 C CA . ASN A 1 104 ? 3.884 4.199 4.688 1.00 79.00 104 ASN A CA 1
ATOM 817 C C . ASN A 1 104 ? 5.358 3.805 4.648 1.00 79.00 104 ASN A C 1
ATOM 819 O O . ASN A 1 104 ? 5.948 3.711 3.577 1.00 79.00 104 ASN A O 1
ATOM 823 N N . THR A 1 105 ? 5.974 3.570 5.803 1.00 82.38 105 THR A N 1
ATOM 824 C CA . THR A 1 105 ? 7.382 3.154 5.879 1.00 82.38 105 THR A CA 1
ATOM 825 C C . THR A 1 105 ? 7.563 1.708 5.439 1.00 82.38 105 THR A C 1
ATOM 827 O O . THR A 1 105 ? 6.984 0.794 6.024 1.00 82.38 105 THR A O 1
ATOM 830 N N . GLN A 1 106 ? 8.423 1.487 4.447 1.00 82.00 106 GLN A N 1
ATOM 831 C CA . GLN A 1 106 ? 8.923 0.156 4.135 1.00 82.00 106 GLN A CA 1
ATOM 832 C C . GLN A 1 106 ? 9.902 -0.270 5.223 1.00 82.00 106 GLN A C 1
ATOM 834 O O . GLN A 1 106 ? 10.914 0.390 5.470 1.00 82.00 106 GLN A O 1
ATOM 839 N N . THR A 1 107 ? 9.584 -1.382 5.874 1.00 83.62 107 THR A N 1
ATOM 840 C CA . THR A 1 107 ? 10.404 -1.979 6.934 1.00 83.62 107 THR A CA 1
ATOM 841 C C . THR A 1 107 ? 11.392 -3.010 6.395 1.00 83.62 107 THR A C 1
ATOM 843 O O . THR A 1 107 ? 12.355 -3.347 7.078 1.00 83.62 107 THR A O 1
ATOM 846 N N . ALA A 1 108 ? 11.171 -3.505 5.176 1.00 84.44 108 ALA A N 1
ATOM 847 C CA . ALA A 1 108 ? 12.007 -4.497 4.522 1.00 84.44 108 ALA A CA 1
ATOM 848 C C . ALA A 1 108 ? 12.060 -4.260 3.002 1.00 84.44 108 ALA A C 1
ATOM 850 O O . ALA A 1 108 ? 11.120 -3.686 2.443 1.00 84.44 108 ALA A O 1
ATOM 851 N N . PRO A 1 109 ? 13.122 -4.731 2.322 1.00 84.56 109 PRO A N 1
ATOM 852 C CA . PRO A 1 109 ? 13.196 -4.713 0.865 1.00 84.56 109 PRO A CA 1
ATOM 853 C C . PRO A 1 109 ? 12.070 -5.527 0.214 1.00 84.56 109 PRO A C 1
ATOM 855 O O . PRO A 1 109 ? 11.653 -6.567 0.733 1.00 84.56 109 PRO A O 1
ATOM 858 N N . VAL A 1 110 ? 11.621 -5.093 -0.967 1.00 86.44 110 VAL A N 1
ATOM 859 C CA . VAL A 1 110 ? 10.667 -5.856 -1.783 1.00 86.44 110 VAL A CA 1
ATOM 860 C C . VAL A 1 110 ? 11.336 -7.125 -2.309 1.00 86.44 110 VAL A C 1
ATOM 862 O O . VAL A 1 110 ? 12.425 -7.084 -2.877 1.00 86.44 110 VAL A O 1
ATOM 865 N N . ARG A 1 111 ? 10.671 -8.271 -2.126 1.00 91.12 111 ARG A N 1
ATOM 866 C CA . ARG A 1 111 ? 11.164 -9.583 -2.556 1.00 91.12 111 ARG A CA 1
ATOM 867 C C . ARG A 1 111 ? 10.338 -10.116 -3.720 1.00 91.12 111 ARG A C 1
ATOM 869 O O . ARG A 1 111 ? 9.183 -10.489 -3.529 1.00 91.12 111 ARG A O 1
ATOM 876 N N . PHE A 1 112 ? 10.968 -10.265 -4.880 1.00 91.62 112 PHE A N 1
ATOM 877 C CA . PHE A 1 112 ? 10.399 -11.013 -5.999 1.00 91.62 112 PHE A CA 1
ATOM 878 C C . PHE A 1 112 ? 10.530 -12.521 -5.751 1.00 91.62 112 PHE A C 1
ATOM 880 O O . PHE A 1 112 ? 11.558 -13.006 -5.271 1.00 91.62 112 PHE A O 1
ATOM 887 N N . ARG A 1 113 ? 9.465 -13.271 -6.039 1.00 93.38 113 ARG A N 1
ATOM 888 C CA . ARG A 1 113 ? 9.441 -14.739 -5.988 1.00 93.38 113 ARG A CA 1
ATOM 889 C C . ARG A 1 113 ? 8.897 -15.251 -7.316 1.00 93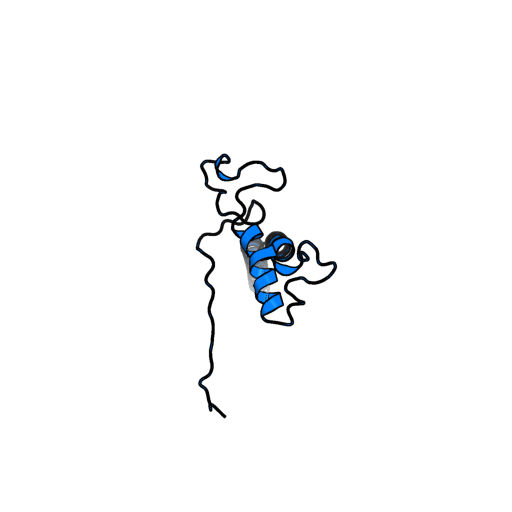.38 113 ARG A C 1
ATOM 891 O O . ARG A 1 113 ? 7.948 -14.678 -7.836 1.00 93.38 113 ARG A O 1
ATOM 898 N N . GLN A 1 114 ? 9.489 -16.323 -7.832 1.00 94.19 114 GLN A N 1
ATOM 899 C CA . GLN A 1 114 ? 9.085 -16.956 -9.084 1.00 94.19 114 GLN A CA 1
ATOM 900 C C . GLN A 1 114 ? 8.838 -18.444 -8.835 1.00 94.19 114 GLN A C 1
ATOM 902 O O . GLN A 1 114 ? 9.638 -19.096 -8.163 1.00 94.19 114 GLN A O 1
ATOM 907 N N . ALA A 1 115 ? 7.746 -18.968 -9.384 1.00 93.31 115 ALA A N 1
ATOM 908 C CA . ALA A 1 115 ? 7.501 -20.400 -9.495 1.00 93.31 115 ALA A CA 1
ATOM 909 C C . ALA A 1 115 ? 7.764 -20.835 -10.942 1.00 93.31 115 ALA A C 1
ATOM 911 O O . ALA A 1 115 ? 7.480 -20.082 -11.874 1.00 93.31 115 ALA A O 1
ATOM 912 N N . ARG A 1 116 ? 8.338 -22.025 -11.123 1.00 93.56 116 ARG A N 1
ATOM 913 C CA . ARG A 1 116 ? 8.590 -22.636 -12.433 1.00 93.56 116 ARG A CA 1
ATOM 914 C C . ARG A 1 116 ? 8.127 -24.083 -12.388 1.00 93.56 116 ARG A C 1
ATOM 916 O O . ARG A 1 116 ? 8.205 -24.713 -11.334 1.00 93.56 116 ARG A O 1
ATOM 923 N N . VAL A 1 117 ? 7.645 -24.576 -13.518 1.00 94.31 117 VAL A N 1
ATOM 924 C CA . VAL A 1 117 ? 7.276 -25.980 -13.701 1.00 94.31 117 VAL A CA 1
ATOM 925 C C . VAL A 1 117 ? 8.402 -26.653 -14.481 1.00 94.31 117 VAL A C 1
ATOM 927 O O . VAL A 1 117 ? 9.081 -25.989 -15.263 1.00 94.31 117 VAL A O 1
ATOM 930 N N . THR A 1 118 ? 8.652 -27.933 -14.216 1.00 94.19 118 THR A N 1
ATOM 931 C CA . THR A 1 118 ? 9.599 -28.721 -15.006 1.00 94.19 118 THR A CA 1
ATOM 932 C C . THR A 1 118 ? 9.083 -28.907 -16.427 1.00 94.19 118 THR A C 1
ATOM 934 O O . THR A 1 118 ? 7.874 -29.057 -16.640 1.00 94.19 118 THR A O 1
ATOM 937 N N . ASP A 1 119 ? 10.014 -28.934 -17.375 1.00 91.88 119 ASP A N 1
ATOM 938 C CA . ASP A 1 119 ? 9.728 -29.350 -18.745 1.00 91.88 119 ASP A CA 1
ATOM 939 C C . ASP A 1 119 ? 9.171 -30.788 -18.732 1.00 91.88 119 ASP A C 1
ATOM 941 O O . ASP A 1 119 ? 9.521 -31.581 -17.853 1.00 91.88 119 ASP A O 1
ATOM 945 N N . ASP A 1 120 ? 8.253 -31.093 -19.654 1.00 88.50 120 ASP A N 1
ATOM 946 C CA . ASP A 1 120 ?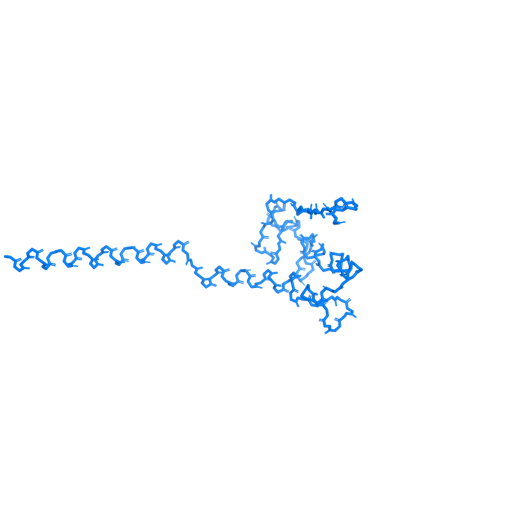 7.562 -32.392 -19.775 1.00 88.50 120 ASP A CA 1
ATOM 947 C C . ASP A 1 120 ? 6.812 -32.844 -18.506 1.00 88.50 120 ASP A C 1
ATOM 949 O O . ASP A 1 120 ? 6.803 -34.011 -18.115 1.00 88.50 120 ASP A O 1
ATOM 953 N N . SER A 1 121 ? 6.168 -31.895 -17.828 1.00 88.31 121 SER A N 1
ATOM 954 C CA . SER A 1 121 ? 5.361 -32.146 -16.626 1.00 88.31 121 SER A CA 1
ATOM 955 C C . SER A 1 121 ? 3.935 -32.645 -16.901 1.00 88.31 121 SER A C 1
ATOM 957 O O . SER A 1 121 ? 3.196 -32.886 -15.940 1.00 88.31 121 SER A O 1
ATOM 959 N N . CYS A 1 122 ? 3.541 -32.796 -18.169 1.00 81.44 122 CYS A N 1
ATOM 960 C CA . CYS A 1 122 ? 2.231 -33.288 -18.593 1.00 81.44 122 CYS A CA 1
ATOM 961 C C . CYS A 1 122 ? 2.317 -34.366 -19.676 1.00 81.44 122 CYS A C 1
ATOM 963 O O . CYS A 1 122 ? 3.247 -34.314 -20.509 1.00 81.44 122 CYS A O 1
#

Solvent-accessible surface area (backbone atoms only — not comparable to full-atom values): 7353 Å² total; per-residue (Å²): 116,68,65,64,52,53,53,50,50,52,52,49,51,52,49,51,53,51,50,51,53,53,51,50,69,77,51,53,58,69,63,52,48,54,56,50,50,54,50,41,44,64,54,37,65,44,51,37,88,96,43,96,73,45,27,62,88,59,56,86,45,71,68,49,45,52,49,43,43,66,64,35,41,49,54,49,55,64,37,56,50,47,98,84,66,49,56,23,57,79,40,80,84,39,71,44,44,42,21,36,92,80,76,45,68,57,90,66,82,89,77,90,84,85,88,82,79,66,84,84,78,118

Sequence (122 aa):
KMEAYCVRLVLYIIFVALFTGVFQSMRPVTSTFAVQDSLLEQTVRKPLPGSCATGFYDIASDAAWFQWVEGQLLPTILSQTYFNGAPRNASWGQRFASTVAMYNTQTAPVRFRQARVTDDSC

Nearest PDB structures (foldseek):
  6a70-assembly1_F  TM=8.306E-01  e=8.044E+00  Homo sapiens

pLDDT: mean 83.5, std 9.42, range [57.09, 97.19]

Radius of gyration: 24.12 Å; Cα contacts (8 Å, |Δi|>4): 83; chains: 1; bounding box: 54×52×62 Å

Foldseek 3Di:
DVVVVVVVVVVVVVVVVVVVVVVCVVPVPVVVVVVVVLQCVQQFVDDFVVDPHDGNVNPPDPVSVVSSCVRGVCCQQQPQADPVRHGCCVPPPNQQRGDGPSPRHDPDDDDDDDDDDDPPPD

Secondary structure (DSSP, 8-state):
-HHHHHHHHHHHHHHHHHHHHHHHHH--HHHHHHHHHHHHIIIIISPPTT-SS--GGG--SHHHHHHHIIIIIHHHHS--B-TTS-BGGGTTTTTTTTEETTTEE--S--------PPTT--

Organism: Alexandrium catenella (NCBI:txid2925)

Mean predicted aligned error: 8.73 Å